Protein AF-A0A1H6Z5Z2-F1 (afdb_monomer_lite)

Foldse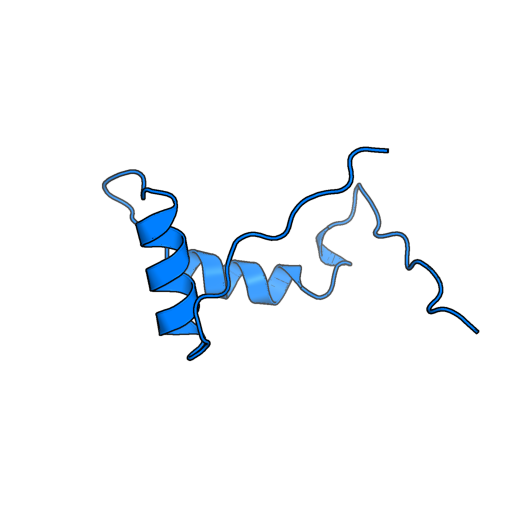ek 3Di:
DPPPPPDDDPVCCVVVPCVVVVVVLCVQQDDPPDDDDPVSSQVSSCVVVVHDRDDDDDDDPD

Radius of gyration: 15.23 Å; chains: 1; bounding box: 31×39×28 Å

Secondary structure (DSSP, 8-state):
-PPP--PPPTT-GGGSTTHHHHHHHHHHH--SSSPPPHHHHHHHHHHHHT---PPPPPP---

InterPro domains:
  IPR036397 Ribonuclease H superfamily [G3DSA:3.30.420.10] (4-58)

Structure (mmCIF, N/CA/C/O backbone):
data_AF-A0A1H6Z5Z2-F1
#
_entry.id   AF-A0A1H6Z5Z2-F1
#
loop_
_atom_site.group_PDB
_atom_site.id
_atom_site.type_symbol
_atom_site.label_atom_id
_atom_site.label_alt_id
_atom_site.label_comp_id
_atom_site.label_asym_id
_atom_site.label_entity_id
_atom_site.label_seq_id
_atom_site.pdbx_PDB_ins_code
_atom_site.Cartn_x
_atom_site.Cartn_y
_atom_site.Cartn_z
_atom_site.occupancy
_atom_site.B_iso_or_equiv
_atom_site.auth_seq_id
_atom_site.auth_comp_id
_atom_site.auth_asym_id
_atom_site.auth_atom_id
_atom_site.pdbx_PDB_model_num
ATOM 1 N N . LEU A 1 1 ? 19.231 -25.414 1.762 1.00 54.31 1 LEU A N 1
ATOM 2 C CA . LEU A 1 1 ? 19.894 -24.090 1.731 1.00 54.31 1 LEU A CA 1
ATOM 3 C C . LEU A 1 1 ? 18.832 -23.050 2.059 1.00 54.31 1 LEU A C 1
ATOM 5 O O . LEU A 1 1 ? 17.795 -23.103 1.407 1.00 54.31 1 LEU A O 1
ATOM 9 N N . PRO A 1 2 ? 19.015 -22.185 3.072 1.00 55.03 2 PRO A N 1
ATOM 10 C CA . PRO A 1 2 ? 18.077 -21.089 3.301 1.00 55.03 2 PRO A CA 1
ATOM 11 C C . PRO A 1 2 ? 18.063 -20.173 2.065 1.00 55.03 2 PRO A C 1
ATOM 13 O O . PRO A 1 2 ? 19.081 -20.101 1.365 1.00 55.03 2 PRO A O 1
ATOM 16 N N . PRO A 1 3 ? 16.935 -19.512 1.748 1.00 65.12 3 PRO A N 1
ATOM 17 C CA . PRO A 1 3 ? 16.886 -18.596 0.619 1.00 65.12 3 PRO A CA 1
ATOM 18 C C . PRO A 1 3 ? 17.962 -17.526 0.812 1.00 65.12 3 PRO A C 1
ATOM 20 O O . PRO A 1 3 ? 18.041 -16.887 1.861 1.00 65.12 3 PRO A O 1
ATOM 23 N N . ALA A 1 4 ? 18.830 -17.369 -0.187 1.00 72.94 4 ALA A N 1
ATOM 24 C CA . ALA A 1 4 ? 19.824 -16.310 -0.182 1.00 72.94 4 ALA A CA 1
ATOM 25 C C . ALA A 1 4 ? 19.099 -14.966 -0.032 1.00 72.94 4 ALA A C 1
ATOM 27 O O . ALA A 1 4 ? 18.158 -14.682 -0.774 1.00 72.94 4 ALA A O 1
ATOM 28 N N . ALA A 1 5 ? 19.527 -14.141 0.923 1.00 72.62 5 ALA A N 1
ATOM 29 C CA . ALA A 1 5 ? 19.012 -12.788 1.054 1.00 72.62 5 ALA A CA 1
ATOM 30 C C . ALA A 1 5 ? 19.364 -11.998 -0.221 1.00 72.62 5 ALA A C 1
ATOM 32 O O . ALA A 1 5 ? 20.506 -11.571 -0.409 1.00 72.62 5 ALA A O 1
ATOM 33 N N . CYS A 1 6 ? 18.394 -11.823 -1.122 1.00 73.94 6 CYS A N 1
ATOM 34 C CA . CYS A 1 6 ? 18.539 -10.958 -2.288 1.00 73.94 6 CYS A CA 1
ATOM 35 C C . CYS A 1 6 ? 18.576 -9.502 -1.817 1.00 73.94 6 CYS A C 1
ATOM 37 O O . CYS A 1 6 ? 17.540 -8.901 -1.538 1.00 73.94 6 CYS A O 1
ATOM 39 N N . ARG A 1 7 ? 19.779 -8.924 -1.721 1.00 78.62 7 ARG A N 1
ATOM 40 C CA . ARG A 1 7 ? 19.937 -7.499 -1.413 1.00 78.62 7 ARG A CA 1
ATOM 41 C C . ARG A 1 7 ? 19.344 -6.675 -2.556 1.00 78.62 7 ARG A C 1
ATOM 43 O O . ARG A 1 7 ? 19.801 -6.773 -3.693 1.00 78.62 7 ARG A O 1
ATOM 50 N N . LEU A 1 8 ? 18.335 -5.867 -2.244 1.00 81.88 8 LEU A N 1
ATOM 51 C CA . LEU A 1 8 ? 17.756 -4.925 -3.194 1.00 81.88 8 LEU A CA 1
ATOM 52 C C . LEU A 1 8 ? 18.669 -3.697 -3.350 1.00 81.88 8 LEU A C 1
ATOM 54 O O . LEU A 1 8 ? 19.258 -3.235 -2.368 1.00 81.88 8 LEU A O 1
ATOM 58 N N . PRO A 1 9 ? 18.798 -3.145 -4.565 1.00 80.62 9 PRO A N 1
ATOM 59 C CA . PRO A 1 9 ? 19.590 -1.945 -4.793 1.00 80.62 9 PRO A CA 1
ATOM 60 C C . PRO A 1 9 ? 18.913 -0.715 -4.171 1.00 80.62 9 PRO A C 1
ATOM 62 O O . PRO A 1 9 ? 17.781 -0.379 -4.506 1.00 80.62 9 PRO A O 1
ATOM 65 N N . SER A 1 10 ? 19.632 0.008 -3.309 1.00 79.81 10 SER A N 1
ATOM 66 C CA . SER A 1 10 ? 19.109 1.184 -2.591 1.00 79.81 10 SER A CA 1
ATOM 67 C C . SER A 1 10 ? 18.867 2.411 -3.477 1.00 79.81 10 SER A C 1
ATOM 69 O O . SER A 1 10 ? 18.041 3.258 -3.150 1.00 79.81 10 SER A O 1
ATOM 71 N N . LYS A 1 11 ? 19.591 2.529 -4.596 1.00 83.12 11 LYS A N 1
ATOM 72 C CA . LYS A 1 11 ? 19.503 3.663 -5.535 1.00 83.12 11 LYS A CA 1
ATOM 73 C C . LYS A 1 11 ? 18.756 3.343 -6.830 1.00 83.12 11 LYS A C 1
ATOM 75 O O . LYS A 1 11 ? 18.600 4.234 -7.656 1.00 83.12 11 LYS A O 1
ATOM 80 N N . SER A 1 12 ? 18.271 2.111 -6.980 1.00 82.56 12 SER A N 1
ATOM 81 C CA . SER A 1 12 ? 17.564 1.656 -8.180 1.00 82.56 12 SER A CA 1
ATOM 82 C C . SER A 1 12 ? 16.291 0.891 -7.815 1.00 82.56 12 SER A C 1
ATOM 84 O O . SER A 1 12 ? 16.182 -0.292 -8.144 1.00 82.56 12 SER A O 1
ATOM 86 N N . PRO A 1 13 ? 15.321 1.525 -7.127 1.00 76.00 13 PRO A N 1
ATOM 87 C CA . PRO A 1 13 ? 14.097 0.856 -6.687 1.00 76.00 13 PRO A CA 1
ATOM 88 C C . PRO A 1 13 ? 13.331 0.206 -7.846 1.00 76.00 13 PRO A C 1
ATOM 90 O O . PRO A 1 13 ? 12.771 -0.860 -7.664 1.00 76.00 13 PRO A O 1
ATOM 93 N N . TRP A 1 14 ? 13.413 0.729 -9.074 1.00 80.69 14 TRP A N 1
ATOM 94 C CA . TRP A 1 14 ? 12.819 0.107 -10.271 1.00 80.69 14 TRP A CA 1
ATOM 95 C C . TRP A 1 14 ? 13.331 -1.312 -10.595 1.00 80.69 14 TRP A C 1
ATOM 97 O O . TRP A 1 14 ? 12.702 -2.014 -11.384 1.00 80.69 14 TRP A O 1
ATOM 107 N N . LEU A 1 15 ? 14.454 -1.751 -10.011 1.00 79.62 15 LEU A N 1
ATOM 108 C CA . LEU A 1 15 ? 14.934 -3.137 -10.100 1.00 79.62 15 LEU A CA 1
ATOM 109 C C . LEU A 1 15 ? 14.264 -4.067 -9.076 1.00 79.62 15 LEU A C 1
ATOM 111 O O . LEU A 1 15 ? 14.377 -5.289 -9.183 1.00 79.62 15 LEU A O 1
ATOM 115 N N . ASN A 1 16 ? 13.549 -3.515 -8.096 1.00 82.38 16 ASN A N 1
ATOM 116 C CA . ASN A 1 16 ? 12.664 -4.274 -7.233 1.00 82.38 16 ASN A CA 1
ATOM 117 C C . ASN A 1 16 ? 11.373 -4.585 -8.002 1.00 82.38 16 ASN A C 1
ATOM 119 O O . ASN A 1 16 ? 10.558 -3.705 -8.275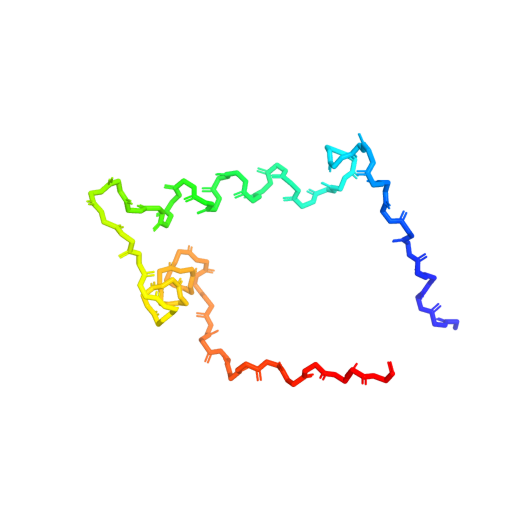 1.00 82.38 16 ASN A O 1
ATOM 123 N N . ARG A 1 17 ? 11.179 -5.863 -8.346 1.00 79.81 17 ARG A N 1
ATOM 124 C CA . ARG A 1 17 ? 10.061 -6.343 -9.177 1.00 79.81 17 ARG A CA 1
ATOM 125 C C . ARG A 1 17 ? 8.677 -5.971 -8.625 1.00 79.81 17 ARG A C 1
ATOM 127 O O . ARG A 1 17 ? 7.719 -5.965 -9.390 1.00 79.81 17 ARG A O 1
ATOM 134 N N . ILE A 1 18 ? 8.556 -5.660 -7.333 1.00 80.38 18 ILE A N 1
ATOM 135 C CA . ILE A 1 18 ? 7.276 -5.266 -6.732 1.00 80.38 18 ILE A CA 1
ATOM 136 C C . ILE A 1 18 ? 6.876 -3.822 -7.076 1.00 80.38 18 ILE A C 1
ATOM 138 O O . ILE A 1 18 ? 5.686 -3.523 -7.085 1.00 80.38 18 ILE A O 1
ATOM 142 N N . GLU A 1 19 ? 7.824 -2.934 -7.390 1.00 79.94 19 GLU A N 1
ATOM 143 C CA . GLU A 1 19 ? 7.552 -1.497 -7.562 1.00 79.94 19 GLU A CA 1
ATOM 144 C C . GLU A 1 19 ? 6.518 -1.185 -8.661 1.00 79.94 19 GLU A C 1
ATOM 146 O O . GLU A 1 19 ? 5.598 -0.404 -8.397 1.00 79.94 19 GLU A O 1
ATOM 151 N N . PRO A 1 20 ? 6.558 -1.815 -9.857 1.00 74.94 20 PRO A N 1
ATOM 152 C CA . PRO A 1 20 ? 5.514 -1.618 -10.864 1.00 74.94 20 PRO A CA 1
ATOM 153 C C . PRO A 1 20 ? 4.115 -2.000 -10.357 1.00 74.94 20 PRO A C 1
ATOM 155 O O . PRO A 1 20 ? 3.146 -1.284 -10.605 1.00 74.94 20 PRO A O 1
ATOM 158 N N . CYS A 1 21 ? 4.004 -3.089 -9.591 1.00 74.69 21 CYS A N 1
ATOM 159 C CA . CYS A 1 21 ? 2.733 -3.542 -9.021 1.00 74.69 21 CYS A CA 1
ATOM 160 C C . CYS A 1 21 ? 2.223 -2.583 -7.933 1.00 74.69 21 CYS A C 1
ATOM 162 O O . CYS A 1 21 ? 1.021 -2.324 -7.837 1.00 74.69 21 CYS A O 1
ATOM 164 N N . TRP A 1 22 ? 3.135 -2.012 -7.144 1.00 80.69 22 TRP A N 1
ATOM 165 C CA . TRP A 1 22 ? 2.804 -1.096 -6.053 1.00 80.69 22 TRP A CA 1
ATOM 166 C C . TRP A 1 22 ? 2.240 0.239 -6.540 1.00 80.69 22 TRP A C 1
ATOM 168 O O . TRP A 1 22 ? 1.395 0.822 -5.864 1.00 80.69 22 TRP A O 1
ATOM 178 N N . VAL A 1 23 ? 2.656 0.739 -7.707 1.00 84.56 23 VAL A N 1
ATOM 179 C CA . VAL A 1 23 ? 2.077 1.972 -8.272 1.00 84.56 23 VAL A CA 1
ATO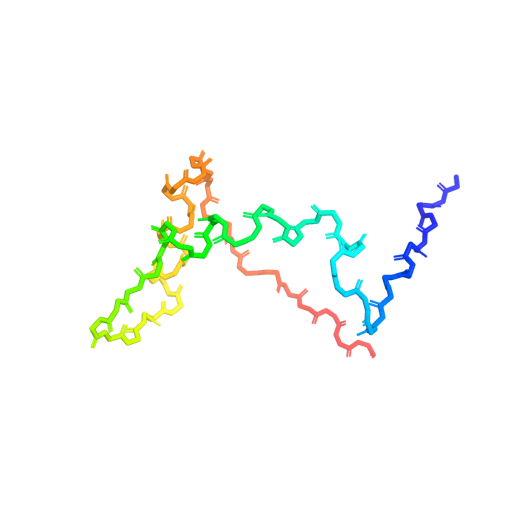M 180 C C . VAL A 1 23 ? 0.582 1.799 -8.562 1.00 84.56 23 VAL A C 1
ATOM 182 O O . VAL A 1 23 ? -0.207 2.683 -8.226 1.00 84.56 23 VAL A O 1
ATOM 185 N N . HIS A 1 24 ? 0.181 0.662 -9.135 1.00 86.00 24 HIS A N 1
ATOM 186 C CA . HIS A 1 24 ? -1.227 0.364 -9.408 1.00 86.00 24 HIS A CA 1
ATOM 187 C C . HIS A 1 24 ? -2.030 0.170 -8.120 1.00 86.00 24 HIS A C 1
ATOM 189 O O . HIS A 1 24 ? -3.093 0.772 -7.980 1.00 86.00 24 HIS A O 1
ATOM 195 N N . GLY A 1 25 ? -1.485 -0.579 -7.154 1.00 90.19 25 GLY A N 1
ATOM 196 C CA . GLY A 1 25 ? -2.117 -0.770 -5.845 1.00 90.19 25 GLY A CA 1
ATOM 197 C C . GLY A 1 25 ? -2.341 0.549 -5.105 1.00 90.19 25 GLY A C 1
ATOM 198 O O . GLY A 1 25 ? -3.455 0.835 -4.678 1.00 90.19 25 GLY A O 1
ATOM 199 N N . LYS A 1 26 ? -1.320 1.417 -5.039 1.00 89.75 26 LYS A N 1
ATOM 200 C CA . LYS A 1 26 ? -1.436 2.740 -4.400 1.00 89.75 26 LYS A CA 1
ATOM 201 C C . LYS A 1 26 ? -2.521 3.604 -5.037 1.00 89.75 26 LYS A C 1
ATOM 203 O O . LYS A 1 26 ? -3.274 4.247 -4.316 1.00 89.75 26 LYS A O 1
ATOM 208 N N . ARG A 1 27 ? -2.617 3.616 -6.371 1.00 91.69 27 ARG A N 1
ATOM 209 C CA . ARG A 1 27 ? -3.661 4.377 -7.079 1.00 91.69 27 ARG A CA 1
ATOM 210 C C . ARG A 1 27 ? -5.064 3.850 -6.791 1.00 91.69 27 ARG A C 1
ATOM 212 O O . ARG A 1 27 ? -5.982 4.654 -6.722 1.00 91.69 27 ARG A O 1
ATOM 219 N N . ALA A 1 28 ? -5.216 2.539 -6.619 1.00 92.25 28 ALA A N 1
ATOM 220 C CA . ALA A 1 28 ? -6.507 1.921 -6.338 1.00 92.25 28 ALA A CA 1
ATOM 221 C C . ALA A 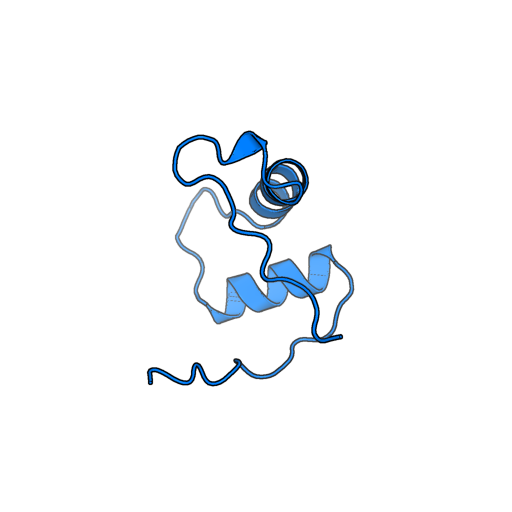1 28 ? -7.035 2.220 -4.923 1.00 92.25 28 ALA A C 1
ATOM 223 O O . ALA A 1 28 ? -8.245 2.240 -4.727 1.00 92.25 28 ALA A O 1
ATOM 224 N N . ILE A 1 29 ? -6.149 2.459 -3.948 1.00 94.81 29 ILE A N 1
ATOM 225 C CA . ILE A 1 29 ? -6.532 2.649 -2.534 1.00 94.81 29 ILE A CA 1
ATOM 226 C C . ILE A 1 29 ? -6.478 4.109 -2.053 1.00 94.81 29 ILE A C 1
ATOM 228 O O . ILE A 1 29 ? -7.056 4.430 -1.014 1.00 94.81 29 ILE A O 1
ATOM 232 N N . HIS A 1 30 ? -5.762 4.977 -2.774 1.00 93.56 30 HIS A N 1
ATOM 233 C CA . HIS A 1 30 ? -5.504 6.373 -2.407 1.00 93.56 30 HIS A CA 1
ATOM 234 C C . HIS A 1 30 ? -6.789 7.197 -2.209 1.00 93.56 30 HIS A C 1
ATOM 236 O O . HIS A 1 30 ? -7.765 7.033 -2.936 1.00 93.56 30 HIS A O 1
ATOM 242 N N . GLU A 1 31 ? -6.744 8.125 -1.251 1.00 95.44 31 GLU A N 1
ATOM 243 C CA . GLU A 1 31 ? -7.785 9.118 -0.979 1.00 95.44 31 GLU A CA 1
ATOM 244 C C . GLU A 1 31 ? -7.244 10.536 -1.248 1.00 95.44 31 GLU A C 1
ATOM 246 O O . GLU A 1 31 ? -6.319 10.952 -0.545 1.00 95.44 31 GLU A O 1
ATOM 251 N N . PRO A 1 32 ? -7.761 11.272 -2.254 1.00 93.19 32 PRO A N 1
ATOM 252 C CA . PRO A 1 32 ? -7.248 12.599 -2.605 1.00 93.19 32 PRO A CA 1
ATOM 253 C C . PRO A 1 32 ? -7.596 13.698 -1.601 1.00 93.19 32 PRO A C 1
ATOM 255 O O . PRO A 1 32 ? -6.849 14.669 -1.488 1.00 93.19 32 PRO A O 1
ATOM 258 N N . GLU A 1 33 ? -8.730 13.590 -0.909 1.00 96.94 33 GLU A N 1
ATOM 259 C CA . GLU A 1 33 ? -9.261 14.711 -0.123 1.00 96.94 33 GLU A CA 1
ATOM 260 C C . GLU A 1 33 ? -8.751 14.726 1.317 1.00 96.94 33 GLU A C 1
ATOM 262 O O . GLU A 1 33 ? -8.693 15.780 1.953 1.00 96.94 33 GLU A O 1
ATOM 267 N N . ARG A 1 34 ? -8.369 13.560 1.846 1.00 96.88 34 ARG A N 1
ATOM 268 C CA . ARG A 1 34 ? -7.924 13.431 3.232 1.00 96.88 34 ARG A CA 1
ATOM 269 C C . ARG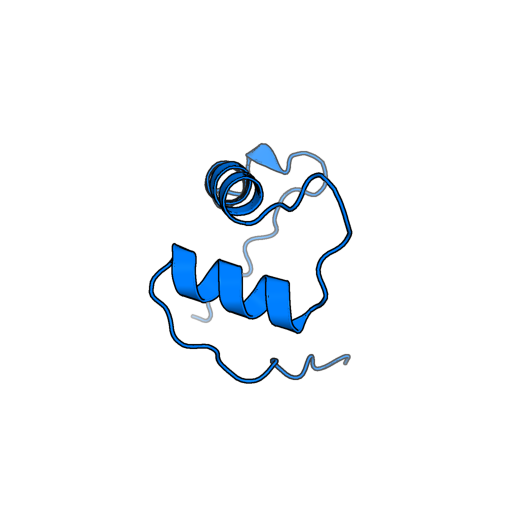 A 1 34 ? -6.976 12.253 3.453 1.00 96.88 34 ARG A C 1
ATOM 271 O O . ARG A 1 34 ? -7.018 11.272 2.713 1.00 96.88 34 ARG A O 1
ATOM 278 N N . PRO A 1 35 ? -6.187 12.281 4.538 1.00 96.56 35 PRO A N 1
ATOM 279 C CA . PRO A 1 35 ? -5.467 11.104 4.994 1.00 96.56 35 PRO A CA 1
ATOM 280 C C . PRO A 1 35 ? -6.419 9.965 5.380 1.00 96.56 35 PRO A C 1
ATOM 282 O O . PRO A 1 35 ? -7.487 10.184 5.964 1.00 96.56 35 PRO A O 1
ATOM 285 N N . LEU A 1 36 ? -5.983 8.743 5.091 1.00 96.94 36 LEU A N 1
ATOM 286 C CA . LEU A 1 36 ? -6.605 7.523 5.590 1.00 96.94 36 LEU A CA 1
ATOM 287 C C . LEU A 1 36 ? -5.961 7.113 6.913 1.00 96.94 36 LEU A C 1
ATOM 289 O O . LEU A 1 36 ? -4.747 7.229 7.098 1.00 96.94 36 LEU A O 1
ATOM 293 N N . THR A 1 37 ? -6.778 6.599 7.822 1.00 96.50 37 THR A N 1
ATOM 294 C CA . THR A 1 37 ? -6.315 5.884 9.012 1.00 96.50 37 THR A CA 1
ATOM 295 C C . THR A 1 37 ? -5.689 4.542 8.622 1.00 96.50 37 THR A C 1
ATOM 297 O O . THR A 1 37 ? -5.935 4.014 7.538 1.00 96.50 37 THR A O 1
ATOM 300 N N . ILE A 1 38 ? -4.903 3.949 9.526 1.00 93.88 38 ILE A N 1
ATOM 301 C CA . ILE A 1 38 ? -4.292 2.626 9.306 1.00 93.88 38 ILE A CA 1
ATOM 302 C C . ILE A 1 38 ? -5.365 1.573 8.991 1.00 93.88 38 ILE A C 1
ATOM 304 O O . ILE A 1 38 ? -5.201 0.799 8.051 1.00 93.88 38 ILE A O 1
ATOM 308 N N . ALA A 1 39 ? -6.481 1.589 9.726 1.00 94.75 39 ALA A N 1
ATOM 309 C CA . ALA A 1 39 ? -7.588 0.659 9.523 1.00 94.75 39 ALA A CA 1
ATOM 310 C C . ALA A 1 39 ? -8.214 0.801 8.125 1.00 94.75 39 ALA A C 1
ATOM 312 O O . ALA A 1 39 ? -8.404 -0.197 7.436 1.00 94.75 39 ALA A O 1
ATOM 313 N N . GLU A 1 40 ? -8.453 2.033 7.665 1.00 96.19 40 GLU A N 1
ATOM 314 C CA . GLU A 1 40 ? -8.998 2.286 6.323 1.00 96.19 40 GLU A CA 1
ATOM 315 C C . GLU A 1 40 ? -8.042 1.828 5.216 1.00 96.19 40 GLU A C 1
ATOM 317 O O . GLU A 1 40 ? -8.479 1.294 4.196 1.00 96.19 40 GLU A O 1
ATOM 322 N N . VAL A 1 41 ? -6.730 2.008 5.403 1.00 95.31 41 VAL A N 1
ATOM 323 C CA . VAL A 1 41 ? -5.733 1.499 4.452 1.00 95.31 41 VAL A CA 1
ATOM 324 C C . VAL A 1 41 ? -5.777 -0.028 4.400 1.00 95.31 41 VAL A C 1
ATOM 326 O O . VAL A 1 41 ? -5.833 -0.589 3.305 1.00 95.31 41 VAL A O 1
ATOM 329 N N . MET A 1 42 ? -5.777 -0.703 5.555 1.00 94.81 42 MET A N 1
ATOM 330 C CA . MET A 1 42 ? -5.824 -2.169 5.625 1.00 94.81 42 MET A CA 1
ATOM 331 C C . MET A 1 42 ? -7.081 -2.729 4.951 1.00 94.81 42 MET A C 1
ATOM 333 O O . MET A 1 42 ? -6.981 -3.647 4.133 1.00 94.81 42 MET A O 1
ATOM 337 N N . GLU A 1 43 ? -8.243 -2.140 5.234 1.00 95.62 43 GLU A N 1
ATOM 338 C CA . GLU A 1 43 ? -9.521 -2.533 4.641 1.00 95.62 43 GLU A CA 1
ATOM 339 C C . GLU A 1 43 ? -9.529 -2.354 3.117 1.00 95.62 43 GLU A C 1
ATOM 341 O O . GLU A 1 43 ? -9.868 -3.291 2.385 1.00 95.62 43 GLU A O 1
ATOM 346 N N . ARG A 1 44 ? -9.107 -1.185 2.615 1.00 96.00 44 ARG A N 1
ATOM 347 C CA . ARG A 1 44 ? -9.081 -0.903 1.169 1.00 96.00 44 ARG A CA 1
ATOM 348 C C . ARG A 1 44 ? -8.109 -1.817 0.422 1.00 96.00 44 ARG A C 1
ATOM 350 O O . ARG A 1 44 ? -8.446 -2.303 -0.657 1.00 96.00 44 ARG A O 1
ATOM 357 N N . VAL A 1 45 ? -6.930 -2.083 0.990 1.00 94.38 45 VAL A N 1
ATOM 358 C CA . VAL A 1 45 ? -5.945 -3.013 0.409 1.00 94.38 45 VAL A CA 1
ATOM 359 C C . VAL A 1 45 ? -6.530 -4.419 0.313 1.00 94.38 45 VAL A C 1
ATOM 361 O O . VAL A 1 45 ? -6.509 -5.013 -0.765 1.00 94.38 45 VAL A O 1
ATOM 364 N N . CYS A 1 46 ? -7.083 -4.935 1.411 1.00 94.94 46 CYS A N 1
ATOM 365 C CA . CYS A 1 46 ? -7.621 -6.293 1.444 1.00 94.94 46 CYS A CA 1
ATOM 366 C C . CYS A 1 46 ? -8.822 -6.460 0.512 1.00 94.94 46 CYS A C 1
ATOM 368 O O . CYS A 1 46 ? -8.907 -7.453 -0.208 1.00 94.94 46 CYS A O 1
ATOM 370 N N . THR A 1 47 ? -9.687 -5.447 0.439 1.00 95.50 47 THR A N 1
ATOM 371 C CA . THR A 1 47 ? -10.813 -5.413 -0.503 1.00 95.50 47 THR A CA 1
ATOM 372 C C . THR A 1 47 ? -10.333 -5.437 -1.955 1.00 95.50 47 THR A C 1
ATOM 374 O O . THR A 1 47 ? -10.847 -6.215 -2.754 1.00 95.50 47 THR A O 1
ATOM 377 N N . TYR A 1 48 ? -9.328 -4.627 -2.308 1.00 94.44 48 TYR A N 1
ATOM 378 C CA . TYR A 1 48 ? -8.823 -4.549 -3.683 1.00 94.44 48 TYR A CA 1
ATOM 379 C C . TYR A 1 48 ? -8.152 -5.851 -4.148 1.00 94.44 48 TYR A C 1
ATOM 381 O O . TYR A 1 48 ? -8.329 -6.259 -5.296 1.00 94.44 48 TYR A O 1
ATOM 389 N N . TYR A 1 49 ? -7.400 -6.515 -3.267 1.00 91.94 49 TYR A N 1
ATOM 390 C CA . TYR A 1 49 ? -6.703 -7.765 -3.591 1.00 91.94 49 TYR A CA 1
ATOM 391 C C . TYR A 1 49 ? -7.508 -9.036 -3.277 1.00 91.94 49 TYR A C 1
ATOM 393 O O . TYR A 1 49 ? -7.047 -10.130 -3.602 1.00 91.94 49 TYR A O 1
ATOM 401 N N . GLY A 1 50 ? -8.693 -8.916 -2.668 1.00 95.12 50 GLY A N 1
ATOM 402 C CA . GLY A 1 50 ? -9.528 -10.056 -2.284 1.00 95.12 50 GLY A CA 1
ATOM 403 C C . GLY A 1 50 ? -8.874 -10.961 -1.237 1.00 95.12 50 GLY A C 1
ATOM 404 O O . GLY A 1 50 ? -9.017 -12.181 -1.315 1.00 95.12 50 GLY A O 1
ATOM 405 N N . CYS A 1 51 ? -8.122 -10.387 -0.295 1.00 94.44 51 CYS A N 1
ATOM 406 C CA . CYS A 1 51 ? -7.424 -11.135 0.752 1.00 94.44 51 CYS A CA 1
ATOM 407 C C . CYS A 1 51 ? -8.002 -10.869 2.147 1.00 94.44 51 CYS A C 1
ATOM 409 O O . CYS A 1 51 ? -8.710 -9.891 2.375 1.00 94.44 51 CYS A O 1
ATOM 411 N N . GLU A 1 52 ? -7.694 -11.755 3.091 1.00 95.69 52 GLU A N 1
ATOM 412 C CA . GLU A 1 52 ? -8.087 -11.605 4.492 1.00 95.69 52 GLU A CA 1
ATOM 413 C C . GLU A 1 52 ? -7.211 -10.562 5.209 1.00 95.69 52 GLU A C 1
ATOM 415 O O . GLU A 1 52 ? -6.010 -10.456 4.943 1.00 95.69 52 GLU A O 1
ATOM 420 N N . GLN A 1 53 ? -7.803 -9.805 6.139 1.00 94.50 53 GLN A N 1
ATOM 421 C CA . GLN A 1 53 ? -7.046 -8.956 7.060 1.00 94.50 53 GLN A CA 1
ATOM 422 C C . GLN A 1 53 ? -6.427 -9.813 8.166 1.00 94.50 53 GLN A C 1
ATOM 424 O O . GLN A 1 53 ? -7.125 -10.319 9.039 1.00 94.50 53 GLN A O 1
ATOM 429 N N . LEU A 1 54 ? -5.102 -9.937 8.139 1.00 92.25 54 LEU A N 1
ATOM 430 C CA . LEU A 1 54 ? -4.326 -10.611 9.176 1.00 92.25 54 LEU A CA 1
ATOM 431 C C . LEU A 1 54 ? -3.892 -9.619 10.271 1.00 92.25 54 LEU A C 1
ATOM 433 O O . LEU A 1 54 ? -3.758 -8.421 9.994 1.00 92.25 54 LEU A O 1
ATOM 437 N N . PRO A 1 55 ? -3.641 -10.089 11.508 1.00 90.12 55 PRO A N 1
ATOM 438 C CA . PRO A 1 55 ? -3.071 -9.245 12.553 1.00 90.12 55 PRO A CA 1
ATOM 439 C C . PRO A 1 55 ? -1.690 -8.697 12.141 1.00 90.12 55 PRO A C 1
ATOM 441 O O . PRO A 1 55 ? -0.964 -9.365 11.395 1.00 90.12 55 PRO A O 1
ATOM 444 N N . PRO A 1 56 ? -1.298 -7.499 12.623 1.00 87.19 56 PRO A N 1
ATOM 445 C CA . PRO A 1 56 ? 0.026 -6.946 12.363 1.00 87.19 56 P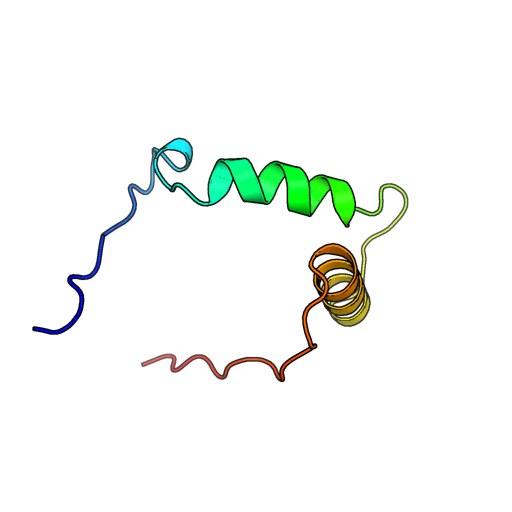RO A CA 1
ATOM 446 C C . PRO A 1 56 ? 1.133 -7.908 12.792 1.00 87.19 56 PRO A C 1
ATOM 448 O O . PRO A 1 56 ? 1.066 -8.513 13.860 1.00 87.19 56 PRO A O 1
ATOM 451 N N . LEU A 1 57 ? 2.165 -8.023 11.959 1.00 87.62 57 LEU A N 1
ATOM 452 C CA . LEU A 1 57 ? 3.347 -8.806 12.293 1.00 87.62 57 LEU A CA 1
ATOM 453 C C . LEU A 1 57 ? 4.167 -8.069 13.353 1.00 87.62 57 LEU A C 1
ATOM 455 O O . LEU A 1 57 ? 4.459 -6.881 13.202 1.00 87.62 57 LEU A O 1
ATOM 459 N N . GLU A 1 58 ? 4.580 -8.787 14.392 1.00 89.12 58 GLU A N 1
ATOM 460 C CA . GLU A 1 58 ? 5.568 -8.289 15.344 1.00 89.12 58 GLU A CA 1
ATOM 461 C C . GLU A 1 58 ? 6.932 -8.226 14.649 1.00 89.12 58 GLU A C 1
ATOM 463 O O . GLU A 1 58 ? 7.413 -9.216 14.092 1.00 89.12 58 GLU A O 1
ATOM 468 N N . GLN A 1 59 ? 7.545 -7.043 14.630 1.00 80.62 59 GLN A N 1
ATOM 469 C CA . GLN A 1 59 ? 8.907 -6.898 14.131 1.00 80.62 59 GLN A CA 1
ATOM 470 C C . GLN A 1 59 ? 9.880 -7.206 15.267 1.00 80.62 59 GLN A C 1
ATOM 472 O O . GLN A 1 59 ? 9.894 -6.498 16.272 1.00 80.62 59 GLN A O 1
ATOM 477 N N . ASP A 1 60 ? 10.709 -8.233 15.090 1.00 78.50 60 ASP A N 1
ATOM 478 C CA . ASP A 1 60 ? 11.841 -8.489 15.978 1.00 78.50 60 ASP A CA 1
ATOM 479 C C . ASP A 1 60 ? 12.931 -7.446 15.698 1.00 78.50 60 ASP A C 1
ATOM 481 O O . ASP A 1 60 ? 13.625 -7.496 14.678 1.00 78.50 60 ASP A O 1
ATOM 485 N N . VAL A 1 61 ? 13.017 -6.435 16.564 1.00 71.38 61 VAL A N 1
ATOM 486 C CA . VAL A 1 61 ? 14.049 -5.393 16.507 1.00 71.38 61 VAL A CA 1
ATOM 487 C C . VAL A 1 61 ? 15.235 -5.872 17.345 1.00 71.38 61 VAL A C 1
ATOM 489 O O . VAL A 1 61 ? 15.458 -5.384 18.451 1.00 71.38 61 VAL A O 1
ATOM 492 N N . GLY A 1 62 ? 15.928 -6.897 16.847 1.00 54.09 62 GLY A N 1
ATOM 493 C CA . GLY A 1 62 ? 17.197 -7.371 17.409 1.00 54.09 62 GLY A CA 1
ATOM 494 C C . GLY A 1 62 ? 18.330 -6.359 17.278 1.00 54.09 62 GLY A C 1
ATOM 495 O O . GLY A 1 62 ? 18.316 -5.562 16.309 1.00 54.09 62 GLY A O 1
#

pLDDT: mean 85.7, std 10.8, range [54.09, 96.94]

Organism: NCBI:txid170623

Sequence (62 aa):
LPPAACRLPSKSPWLNRIEPCWVHGKRAIHEPERPLTIAEVMERVCTYYGCEQLPPLEQDVG